Protein AF-A0A7D5RQM3-F1 (afdb_monomer_lite)

Secondary structure (DSSP, 8-state):
---HHHHHHHHHHTT--S----SS--PPPHHHHHHHHHHHT--HHHHTTS-S----HHHHHHHHHHHTS-HHHHHHHHHHHHHHHHHHHHHHHHT-

Structure (mmCIF, N/CA/C/O backbone):
data_AF-A0A7D5RQM3-F1
#
_entry.id   AF-A0A7D5RQM3-F1
#
loop_
_atom_site.group_PDB
_atom_site.id
_atom_site.type_symbol
_atom_site.label_atom_id
_atom_site.label_alt_id
_atom_site.label_comp_id
_atom_site.label_asym_id
_atom_site.label_entity_id
_atom_site.label_seq_id
_atom_site.pdbx_PDB_ins_code
_atom_site.Cartn_x
_atom_site.Cartn_y
_atom_site.Cartn_z
_atom_site.occupancy
_atom_site.B_iso_or_equiv
_atom_site.auth_seq_id
_atom_site.auth_comp_id
_atom_site.auth_asym_id
_atom_site.auth_atom_id
_atom_site.pdbx_PDB_model_num
ATOM 1 N N . MET A 1 1 ? -0.872 -3.542 -21.101 1.00 58.75 1 MET A N 1
ATOM 2 C CA . MET A 1 1 ? -0.095 -3.094 -19.927 1.00 58.75 1 MET A CA 1
ATOM 3 C C . MET A 1 1 ? 1.374 -3.177 -20.307 1.00 58.75 1 MET A C 1
ATOM 5 O O . MET A 1 1 ? 1.739 -4.176 -20.917 1.00 58.75 1 MET A O 1
ATOM 9 N N . TYR A 1 2 ? 2.163 -2.128 -20.071 1.00 63.41 2 TYR A N 1
ATOM 10 C CA . TYR A 1 2 ? 3.578 -2.101 -20.461 1.00 63.41 2 TYR A CA 1
ATOM 11 C C . TYR A 1 2 ? 4.414 -2.995 -19.535 1.00 63.41 2 TYR A C 1
ATOM 13 O O . TYR A 1 2 ? 4.152 -3.049 -18.335 1.00 63.41 2 TYR A O 1
ATOM 21 N N . SER A 1 3 ? 5.403 -3.708 -20.077 1.00 71.31 3 SER A N 1
ATOM 22 C CA . SER A 1 3 ? 6.373 -4.454 -19.267 1.00 71.31 3 SER A CA 1
ATOM 23 C C . SER A 1 3 ? 7.359 -3.507 -18.574 1.00 71.31 3 SER A C 1
ATOM 25 O O . SER A 1 3 ? 7.568 -2.384 -19.036 1.00 71.31 3 SER A O 1
ATOM 27 N N . HIS A 1 4 ? 8.017 -3.975 -17.507 1.00 60.69 4 HIS A N 1
ATOM 28 C CA . HIS A 1 4 ? 9.088 -3.230 -16.832 1.00 60.69 4 HIS A CA 1
ATOM 29 C C . HIS A 1 4 ? 10.128 -2.697 -17.835 1.00 60.69 4 HIS A C 1
ATOM 31 O O . HIS A 1 4 ? 10.431 -1.511 -17.844 1.00 60.69 4 HIS A O 1
ATOM 37 N N . GLU A 1 5 ? 10.576 -3.541 -18.772 1.00 67.00 5 GLU A N 1
ATOM 38 C CA . GLU A 1 5 ? 11.535 -3.159 -19.816 1.00 67.00 5 GLU A CA 1
ATOM 39 C C . GLU A 1 5 ? 11.010 -2.041 -20.741 1.00 6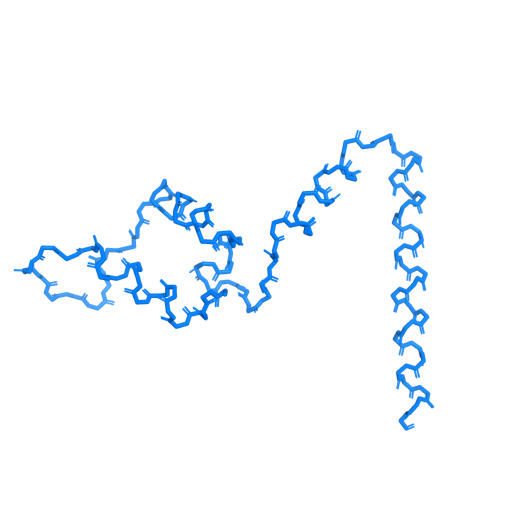7.00 5 GLU A C 1
ATOM 41 O O . GLU A 1 5 ? 11.754 -1.129 -21.107 1.00 67.00 5 GLU A O 1
ATOM 46 N N . GLN A 1 6 ? 9.726 -2.082 -21.116 1.00 67.75 6 GLN A N 1
ATOM 47 C CA . GLN A 1 6 ? 9.101 -1.053 -21.957 1.00 67.75 6 GLN A CA 1
ATOM 48 C C . GLN A 1 6 ? 8.990 0.287 -21.225 1.00 67.75 6 GLN A C 1
ATOM 50 O O . GLN A 1 6 ? 9.251 1.335 -21.814 1.00 67.75 6 GLN A O 1
ATOM 55 N N . VAL A 1 7 ? 8.650 0.244 -19.936 1.00 65.56 7 VAL A N 1
ATOM 56 C CA . VAL A 1 7 ? 8.591 1.418 -19.062 1.00 65.56 7 VAL A CA 1
ATOM 57 C C . VAL A 1 7 ? 9.974 2.049 -18.910 1.00 65.56 7 VAL A C 1
ATOM 59 O O . VAL A 1 7 ? 10.121 3.254 -19.112 1.00 65.56 7 VAL A O 1
ATOM 62 N N . THR A 1 8 ? 11.005 1.240 -18.651 1.00 61.97 8 THR A N 1
ATOM 63 C CA . THR A 1 8 ? 12.392 1.706 -18.579 1.00 61.97 8 THR A CA 1
ATOM 64 C C . THR A 1 8 ? 12.794 2.404 -19.878 1.00 61.97 8 THR A C 1
ATOM 66 O O . THR A 1 8 ? 13.239 3.548 -19.841 1.00 61.97 8 THR A O 1
ATOM 69 N N . LYS A 1 9 ? 12.571 1.781 -21.043 1.00 65.88 9 LYS A N 1
ATOM 70 C CA . LYS A 1 9 ? 12.912 2.374 -22.351 1.00 65.88 9 LYS A CA 1
ATOM 71 C C . LYS A 1 9 ? 12.213 3.713 -22.608 1.00 65.88 9 LYS A C 1
ATOM 73 O O . LYS A 1 9 ? 12.847 4.617 -23.143 1.00 65.88 9 LYS A O 1
ATOM 78 N N . LEU A 1 10 ? 10.949 3.867 -22.206 1.00 63.81 10 LEU A N 1
ATOM 79 C CA . LEU A 1 10 ? 10.200 5.118 -22.373 1.00 63.81 10 LEU A CA 1
ATOM 80 C C . LEU A 1 10 ? 10.778 6.264 -21.524 1.00 63.81 10 LEU A C 1
ATOM 82 O O . LEU A 1 10 ? 10.842 7.400 -21.994 1.00 63.81 10 LEU A O 1
ATOM 86 N N . ILE A 1 11 ? 11.237 5.961 -20.303 1.00 62.44 11 ILE A N 1
ATOM 87 C CA . ILE A 1 11 ? 11.915 6.929 -19.424 1.00 62.44 11 ILE A CA 1
ATOM 88 C C . ILE A 1 11 ? 13.210 7.439 -20.051 1.00 62.44 11 ILE A C 1
ATOM 90 O O . ILE A 1 11 ? 13.456 8.643 -20.049 1.00 62.44 11 ILE A O 1
ATOM 94 N N . TRP A 1 12 ? 14.015 6.539 -20.616 1.00 53.47 12 TRP A N 1
ATOM 95 C CA . TRP A 1 12 ? 15.304 6.906 -21.203 1.00 53.47 12 TRP A CA 1
ATOM 96 C C . TRP A 1 12 ? 15.164 7.602 -22.562 1.00 53.47 12 TRP A C 1
ATOM 98 O O . TRP A 1 12 ? 15.879 8.565 -22.816 1.00 53.47 12 TRP A O 1
ATOM 108 N N . PHE A 1 13 ? 14.204 7.195 -23.399 1.00 53.50 13 PHE A N 1
ATOM 109 C CA . PHE A 1 13 ? 13.986 7.794 -24.722 1.00 53.50 13 PHE A CA 1
ATOM 110 C C . PHE A 1 13 ? 13.510 9.254 -24.651 1.00 53.50 13 PHE A C 1
ATOM 112 O O . PHE A 1 13 ? 13.911 10.081 -25.464 1.00 53.50 13 PHE A O 1
ATOM 119 N N . ASN A 1 14 ? 12.690 9.609 -23.655 1.00 53.75 14 ASN A N 1
ATOM 120 C CA . ASN A 1 14 ? 12.192 10.983 -23.512 1.00 53.75 14 ASN A CA 1
ATOM 121 C C . ASN A 1 14 ? 13.227 11.947 -22.884 1.00 53.75 14 ASN A C 1
ATOM 123 O O . ASN A 1 14 ? 12.955 13.138 -22.744 1.00 53.75 14 ASN A O 1
ATOM 127 N N . ALA A 1 15 ? 14.403 11.440 -22.487 1.00 49.47 15 ALA A N 1
ATOM 128 C CA . ALA A 1 15 ? 15.474 12.201 -21.842 1.00 49.47 15 ALA A CA 1
ATOM 129 C C . ALA A 1 15 ? 16.590 12.663 -22.807 1.00 49.47 15 ALA A C 1
ATOM 131 O O . ALA A 1 15 ? 17.576 13.255 -22.359 1.00 49.47 15 ALA A O 1
ATOM 132 N N . GLU A 1 16 ? 16.473 12.423 -24.118 1.00 46.34 16 GLU A N 1
ATOM 133 C CA . GLU A 1 16 ? 17.569 12.657 -25.065 1.00 46.34 16 GLU A CA 1
ATOM 134 C C . GLU A 1 16 ? 17.468 14.001 -25.815 1.00 46.34 16 GLU A C 1
ATOM 136 O O . GLU A 1 16 ? 16.718 14.174 -26.771 1.00 46.34 16 GLU A O 1
ATOM 141 N N . SER A 1 17 ? 18.334 14.946 -25.428 1.00 41.28 17 SER A N 1
ATOM 142 C CA . SER A 1 17 ? 19.099 15.739 -26.400 1.00 41.28 17 SER A CA 1
ATOM 143 C C . SER A 1 17 ? 20.462 15.057 -26.585 1.00 41.28 17 SER A C 1
ATOM 145 O O . SER A 1 17 ? 21.101 14.705 -25.589 1.00 41.28 17 SER A O 1
ATOM 147 N N . PRO A 1 18 ? 20.945 14.859 -27.824 1.00 48.31 18 PRO A N 1
ATOM 148 C CA . PRO A 1 18 ? 22.076 13.989 -28.109 1.00 48.31 18 PRO A CA 1
ATOM 149 C C . PRO A 1 18 ? 23.381 14.737 -27.845 1.00 48.31 18 PRO A C 1
ATOM 151 O O . PRO A 1 18 ? 23.907 15.397 -28.738 1.00 48.31 18 PRO A O 1
ATOM 154 N N . LYS A 1 19 ? 23.873 14.693 -26.605 1.00 42.50 19 LYS A N 1
ATOM 155 C CA . LYS A 1 19 ? 25.294 14.828 -26.228 1.00 42.50 19 LYS A CA 1
ATOM 156 C C . LYS A 1 19 ? 25.408 14.870 -24.708 1.00 42.50 19 LYS A C 1
ATOM 158 O O . LYS A 1 19 ? 25.259 15.935 -24.112 1.00 42.50 19 LYS A O 1
ATOM 163 N N . ARG A 1 20 ? 25.732 13.723 -24.109 1.00 46.78 20 ARG A N 1
ATOM 164 C CA . ARG A 1 20 ? 26.742 13.555 -23.047 1.00 46.78 20 ARG A CA 1
ATOM 165 C C . ARG A 1 20 ? 26.725 12.103 -22.584 1.00 46.78 20 ARG A C 1
ATOM 167 O O . ARG A 1 20 ? 25.768 11.637 -21.982 1.00 46.78 20 ARG A O 1
ATOM 174 N N . GLU A 1 21 ? 27.812 11.411 -22.876 1.00 49.03 21 GLU A N 1
ATOM 175 C CA . GLU A 1 21 ? 28.147 10.130 -22.275 1.00 49.03 21 GLU A CA 1
ATOM 176 C C . GLU A 1 21 ? 28.486 10.351 -20.794 1.00 49.03 21 GLU A C 1
ATOM 178 O O . GLU A 1 21 ? 29.526 10.926 -20.488 1.00 49.03 21 GLU A O 1
ATOM 183 N N . THR A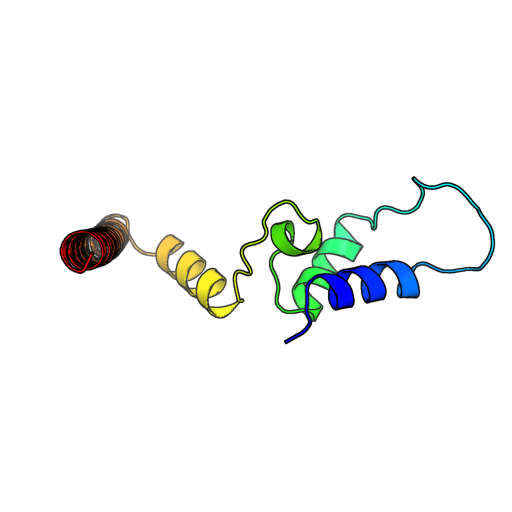 1 22 ? 27.633 9.888 -19.878 1.00 40.50 22 THR A N 1
ATOM 184 C CA . THR A 1 22 ? 28.065 9.253 -18.621 1.00 40.50 22 THR A CA 1
ATOM 185 C C . THR A 1 22 ? 27.044 8.169 -18.225 1.00 40.50 22 THR A C 1
ATOM 187 O O . THR A 1 22 ? 25.842 8.392 -18.362 1.00 40.50 22 THR A O 1
ATOM 190 N N . PRO A 1 23 ? 27.453 7.003 -17.681 1.00 50.91 23 PRO A N 1
ATOM 191 C CA . PRO A 1 23 ? 26.532 5.926 -17.270 1.00 50.91 23 PRO A CA 1
ATOM 192 C C . PRO A 1 23 ? 25.673 6.245 -16.026 1.00 50.91 23 PRO A C 1
ATOM 194 O O . PRO A 1 23 ? 25.017 5.369 -15.470 1.00 50.91 23 PRO A O 1
ATOM 197 N N . LEU A 1 24 ? 25.703 7.491 -15.547 1.00 47.34 24 LEU A N 1
ATOM 198 C CA . LEU A 1 24 ? 25.067 7.979 -14.325 1.00 47.34 24 LEU A CA 1
ATOM 199 C C . LEU A 1 24 ? 24.705 9.453 -14.549 1.00 47.34 24 LEU A C 1
ATOM 201 O O . LEU A 1 24 ? 25.441 10.331 -14.103 1.00 47.34 24 LEU A O 1
ATOM 205 N N . GLY A 1 25 ? 23.639 9.764 -15.292 1.00 48.84 25 GLY A N 1
ATOM 206 C CA . GLY A 1 25 ? 23.527 11.162 -15.718 1.00 48.84 25 GLY A CA 1
ATOM 207 C C . GLY A 1 25 ? 22.228 11.670 -16.301 1.00 48.84 25 GLY A C 1
ATOM 208 O O . GLY A 1 25 ? 22.324 12.556 -17.130 1.00 48.84 25 GLY A O 1
ATOM 209 N N . ASN A 1 26 ? 21.067 11.158 -15.881 1.00 56.06 26 ASN A N 1
ATOM 210 C CA . ASN A 1 26 ? 19.796 11.903 -15.825 1.00 56.06 26 ASN A CA 1
ATOM 211 C C . ASN A 1 26 ? 18.759 11.040 -15.090 1.00 56.06 26 ASN A C 1
ATOM 213 O O . ASN A 1 26 ? 17.849 10.478 -15.695 1.00 56.06 26 ASN A O 1
ATOM 217 N N . LYS A 1 27 ? 18.903 10.885 -13.765 1.00 61.97 27 LYS A N 1
ATOM 218 C CA . LYS A 1 27 ? 17.765 10.399 -12.969 1.00 61.97 27 LYS A CA 1
ATOM 219 C C . LYS A 1 27 ? 16.652 11.439 -13.142 1.00 61.97 27 LYS A C 1
ATOM 221 O O . LYS A 1 27 ? 16.937 12.612 -12.879 1.00 61.97 27 LYS A O 1
ATOM 226 N N . PRO A 1 28 ? 15.446 11.066 -13.608 1.00 68.19 28 PRO A N 1
ATOM 227 C CA . PRO A 1 28 ? 14.354 12.022 -13.714 1.00 68.19 28 PRO A CA 1
ATOM 228 C C . PRO A 1 28 ? 14.159 12.698 -12.357 1.00 68.19 28 PRO A C 1
ATOM 230 O O . PRO A 1 28 ? 14.349 12.072 -11.307 1.00 68.19 28 PRO A O 1
ATOM 233 N N . SER A 1 29 ? 13.807 13.985 -12.368 1.00 83.38 29 SER A N 1
ATOM 234 C CA . SER A 1 29 ? 13.397 14.643 -11.130 1.00 83.38 29 SER A CA 1
ATOM 235 C C . SER A 1 29 ? 12.223 13.874 -10.518 1.00 83.38 29 SER A C 1
ATOM 237 O O . SER A 1 29 ? 11.490 13.177 -11.226 1.00 83.38 29 SER A O 1
ATOM 239 N N . ILE A 1 30 ? 12.024 14.008 -9.205 1.00 83.44 30 ILE A N 1
ATOM 240 C CA . ILE A 1 30 ? 10.903 13.352 -8.513 1.00 83.44 30 ILE A CA 1
ATOM 241 C C . ILE A 1 30 ? 9.577 13.694 -9.205 1.00 83.44 30 ILE A C 1
ATOM 243 O O . ILE A 1 30 ? 8.753 12.816 -9.414 1.00 83.44 30 ILE A O 1
ATOM 247 N N . GLU A 1 31 ? 9.407 14.943 -9.644 1.00 82.56 31 GLU A N 1
ATOM 248 C CA . GLU A 1 31 ? 8.210 15.388 -10.359 1.00 82.56 31 GLU A CA 1
ATOM 249 C C . GLU A 1 31 ? 8.003 14.664 -11.700 1.00 82.56 31 GLU A C 1
ATOM 251 O O . GLU A 1 31 ? 6.890 14.237 -12.006 1.00 82.56 31 GLU A O 1
ATOM 256 N N . VAL A 1 32 ? 9.067 14.495 -12.494 1.00 84.56 32 VAL A N 1
ATOM 257 C CA . VAL A 1 32 ? 8.996 13.765 -13.768 1.00 84.56 32 VAL A CA 1
ATOM 258 C C . VAL A 1 32 ? 8.691 12.293 -13.511 1.00 84.56 32 VAL A C 1
ATOM 260 O O . VAL A 1 32 ? 7.797 11.742 -14.144 1.00 84.56 32 VAL A O 1
ATOM 263 N N . ALA A 1 33 ? 9.365 11.668 -12.544 1.00 83.69 33 ALA A N 1
ATOM 264 C CA . ALA A 1 33 ? 9.117 10.275 -12.189 1.00 83.69 33 ALA A CA 1
ATOM 265 C C . ALA A 1 33 ? 7.671 10.052 -11.707 1.00 83.69 33 ALA A C 1
ATOM 267 O O . ALA A 1 33 ? 7.030 9.099 -12.141 1.00 83.69 33 ALA A O 1
ATOM 268 N N . SER A 1 34 ? 7.121 10.953 -10.886 1.00 84.31 34 SER A N 1
ATOM 269 C CA . SER A 1 34 ? 5.723 10.881 -10.442 1.00 84.31 34 SER A CA 1
ATOM 270 C C . SER A 1 34 ? 4.736 10.985 -11.608 1.00 84.31 34 SER A C 1
ATOM 272 O O . SER A 1 34 ? 3.866 10.130 -11.738 1.00 84.31 34 SER A O 1
ATOM 274 N N . LYS A 1 35 ? 4.915 11.955 -12.517 1.00 84.44 35 LYS A N 1
ATOM 275 C CA . LYS A 1 35 ? 4.061 12.099 -13.715 1.00 84.44 35 LYS A CA 1
ATOM 276 C C . LYS A 1 35 ? 4.121 10.870 -14.626 1.00 84.44 35 LYS A C 1
ATOM 278 O O . LYS A 1 35 ? 3.123 10.494 -15.233 1.00 84.44 35 LYS A O 1
ATOM 283 N N . MET A 1 36 ? 5.287 10.235 -14.729 1.00 83.62 36 MET A N 1
ATOM 284 C CA . MET A 1 36 ? 5.453 9.003 -15.504 1.00 83.62 36 MET A CA 1
ATOM 285 C C . MET A 1 36 ? 4.778 7.807 -14.837 1.00 83.62 36 MET A C 1
ATOM 287 O O . MET A 1 36 ? 4.154 7.014 -15.535 1.00 83.62 36 MET A O 1
ATOM 291 N N . ALA A 1 37 ? 4.868 7.689 -13.511 1.00 84.75 37 ALA A N 1
ATOM 292 C CA . ALA A 1 37 ? 4.180 6.646 -12.753 1.00 84.75 37 ALA A CA 1
ATOM 293 C C . ALA A 1 37 ? 2.656 6.752 -12.935 1.00 84.75 37 ALA A C 1
ATOM 295 O O . ALA A 1 37 ? 2.006 5.758 -13.254 1.00 84.75 37 ALA A O 1
ATOM 296 N N . GLU A 1 38 ? 2.115 7.971 -12.839 1.00 83.38 38 GLU A N 1
ATOM 297 C CA . GLU A 1 38 ? 0.699 8.265 -13.092 1.00 83.38 38 GLU A CA 1
ATOM 298 C C . GLU A 1 38 ? 0.282 7.915 -14.528 1.00 83.38 38 GLU A C 1
ATOM 300 O O . GLU A 1 38 ? -0.710 7.218 -14.727 1.00 83.38 38 GLU A O 1
ATOM 305 N N . LEU A 1 39 ? 1.051 8.346 -15.538 1.00 82.50 39 LEU A N 1
ATOM 306 C CA . LEU A 1 39 ? 0.743 8.074 -16.948 1.00 82.50 39 LEU A CA 1
ATOM 307 C C . LEU A 1 39 ? 0.747 6.574 -17.280 1.00 82.50 39 LEU A C 1
ATOM 309 O O . LEU A 1 39 ? -0.015 6.120 -18.133 1.00 82.50 39 LEU A O 1
ATOM 313 N N . LEU A 1 40 ? 1.631 5.814 -16.636 1.00 81.25 40 LEU A N 1
ATOM 314 C CA . LEU A 1 40 ? 1.800 4.381 -16.864 1.00 81.25 40 LEU A CA 1
ATOM 315 C C . LEU A 1 40 ? 0.886 3.515 -15.987 1.00 81.25 40 LEU A C 1
ATOM 317 O O . LEU A 1 40 ? 0.876 2.298 -16.172 1.00 81.25 40 LEU A O 1
ATOM 321 N N . ASP A 1 41 ? 0.114 4.127 -15.083 1.00 80.50 41 ASP A N 1
ATOM 322 C CA . ASP A 1 41 ? -0.766 3.456 -14.121 1.00 80.50 41 ASP A CA 1
ATOM 323 C C . ASP A 1 41 ? -0.014 2.458 -13.215 1.00 80.50 41 ASP A C 1
ATOM 325 O O . ASP A 1 41 ? -0.469 1.340 -12.960 1.00 80.50 41 ASP A O 1
ATOM 329 N N . VAL A 1 42 ? 1.184 2.849 -12.762 1.00 80.31 42 VAL A N 1
ATOM 330 C CA . VAL A 1 42 ? 2.065 2.034 -11.908 1.00 80.31 42 VAL A CA 1
ATOM 331 C C . VAL A 1 42 ? 2.512 2.810 -10.670 1.00 80.31 42 VAL A C 1
ATOM 333 O O . VAL A 1 42 ? 2.502 4.038 -10.646 1.00 80.31 42 VAL A O 1
ATOM 336 N N . SER A 1 43 ? 2.965 2.109 -9.629 1.00 83.81 43 SER A N 1
ATOM 337 C CA . SER A 1 43 ? 3.561 2.771 -8.464 1.00 83.81 43 SER A CA 1
ATOM 338 C C . SER A 1 43 ? 4.946 3.351 -8.782 1.00 83.81 43 SER A C 1
ATOM 340 O O . SER A 1 43 ? 5.707 2.797 -9.580 1.00 83.81 43 SER A O 1
ATOM 342 N N . LEU A 1 44 ? 5.318 4.443 -8.101 1.00 84.88 44 LEU A N 1
ATOM 343 C CA . LEU A 1 44 ? 6.660 5.025 -8.220 1.00 84.88 44 LEU A CA 1
ATOM 344 C C . LEU A 1 44 ? 7.751 4.014 -7.831 1.00 84.88 44 LEU A C 1
ATOM 346 O O . LEU A 1 44 ? 8.786 3.959 -8.486 1.00 84.88 44 LEU A O 1
ATOM 350 N N . ASP A 1 45 ? 7.513 3.184 -6.812 1.00 83.81 45 ASP A N 1
ATOM 351 C CA . ASP A 1 45 ? 8.463 2.147 -6.393 1.00 83.81 45 ASP A CA 1
ATOM 352 C C . ASP A 1 45 ? 8.676 1.076 -7.472 1.00 83.81 45 ASP A C 1
ATOM 354 O O . ASP A 1 45 ? 9.804 0.612 -7.648 1.00 83.81 45 ASP A O 1
ATOM 358 N N . TYR A 1 46 ? 7.629 0.720 -8.225 1.00 82.94 46 TYR A N 1
ATOM 359 C CA . TYR A 1 46 ? 7.751 -0.164 -9.385 1.00 82.94 46 TYR A CA 1
ATOM 360 C C . TYR A 1 46 ? 8.516 0.525 -10.523 1.00 82.94 46 TYR A C 1
ATOM 362 O O . TYR A 1 46 ? 9.429 -0.059 -11.107 1.00 82.94 46 TYR A O 1
ATOM 370 N N . LEU A 1 47 ? 8.195 1.797 -10.795 1.00 82.50 47 LEU A N 1
ATOM 371 C CA . LEU A 1 47 ? 8.838 2.603 -11.835 1.00 82.50 47 LEU A CA 1
ATOM 372 C C . LEU A 1 47 ? 10.356 2.716 -11.635 1.00 82.50 47 LEU A C 1
ATOM 374 O O . LEU A 1 47 ? 11.116 2.643 -12.599 1.00 82.50 47 LEU A O 1
ATOM 378 N N . VAL A 1 48 ? 10.803 2.895 -10.390 1.00 83.88 48 VAL A N 1
ATOM 379 C CA . VAL A 1 48 ? 12.228 3.055 -10.052 1.00 83.88 48 VAL A CA 1
ATOM 380 C C . VAL A 1 48 ? 12.925 1.736 -9.695 1.00 83.88 48 VAL A C 1
ATOM 382 O O . VAL A 1 48 ? 14.079 1.764 -9.267 1.00 83.88 48 VAL A O 1
ATOM 385 N N . GLY A 1 49 ? 12.249 0.592 -9.850 1.00 81.25 49 GLY A N 1
ATOM 386 C CA . GLY A 1 49 ? 12.831 -0.736 -9.627 1.00 81.25 49 GLY A CA 1
ATOM 387 C C . GLY A 1 49 ? 13.116 -1.079 -8.160 1.00 81.25 49 GLY A C 1
ATOM 388 O O . GLY A 1 49 ? 13.999 -1.883 -7.879 1.00 81.25 49 GLY A O 1
ATOM 389 N N . LYS A 1 50 ? 12.401 -0.470 -7.205 1.00 82.12 50 LYS A N 1
ATOM 390 C CA . LYS A 1 50 ? 12.461 -0.848 -5.778 1.00 82.12 50 LYS A CA 1
ATOM 391 C C . LYS A 1 50 ? 11.610 -2.073 -5.451 1.00 82.12 50 LYS A C 1
ATOM 393 O O . LYS A 1 50 ? 11.774 -2.664 -4.387 1.00 82.12 50 LYS A O 1
ATOM 398 N N . THR A 1 51 ? 10.683 -2.425 -6.336 1.00 81.25 51 THR A N 1
ATOM 399 C CA . THR A 1 51 ? 9.842 -3.613 -6.229 1.00 81.25 51 THR A CA 1
ATOM 400 C C . THR A 1 51 ? 9.546 -4.165 -7.616 1.00 81.25 51 THR A C 1
ATOM 402 O O . THR A 1 51 ? 9.283 -3.403 -8.545 1.00 81.25 51 THR A O 1
ATOM 405 N N . ASP A 1 52 ? 9.525 -5.489 -7.735 1.00 80.62 52 ASP A N 1
ATOM 406 C CA . ASP A 1 52 ? 9.037 -6.186 -8.930 1.00 80.62 52 ASP A CA 1
ATOM 407 C C . ASP A 1 52 ? 7.510 -6.370 -8.899 1.00 80.62 52 ASP A C 1
ATOM 409 O O . ASP A 1 52 ? 6.899 -6.854 -9.855 1.00 80.62 52 ASP A O 1
ATOM 413 N N . VAL A 1 53 ? 6.869 -5.991 -7.787 1.00 80.00 53 VAL A N 1
ATOM 414 C CA . VAL A 1 53 ? 5.423 -6.098 -7.607 1.00 80.00 53 VAL A CA 1
ATOM 415 C C . VAL A 1 53 ? 4.745 -4.895 -8.242 1.00 80.00 53 VAL A C 1
ATOM 417 O O . VAL A 1 53 ? 4.785 -3.778 -7.724 1.00 80.00 53 VAL A O 1
ATOM 420 N N . LEU A 1 54 ? 4.071 -5.158 -9.354 1.00 77.44 54 LEU A N 1
ATOM 421 C CA . LEU A 1 54 ? 3.189 -4.208 -10.005 1.00 77.44 54 LEU A CA 1
ATOM 422 C C . LEU A 1 54 ? 1.903 -4.073 -9.188 1.00 77.44 54 LEU A C 1
ATOM 424 O O . LEU A 1 54 ? 1.050 -4.961 -9.188 1.00 77.44 54 LEU A O 1
ATOM 428 N N . LEU A 1 55 ? 1.778 -2.963 -8.469 1.00 72.81 55 LEU A N 1
ATOM 429 C CA . LEU A 1 55 ? 0.517 -2.571 -7.855 1.00 72.81 55 LEU A CA 1
ATOM 430 C C . LEU A 1 55 ? -0.265 -1.773 -8.888 1.00 72.81 55 LEU A C 1
ATOM 432 O O . LEU A 1 55 ? 0.120 -0.650 -9.210 1.00 72.81 55 LEU A O 1
ATOM 436 N N . ASP A 1 56 ? -1.334 -2.363 -9.417 1.00 74.56 56 ASP A N 1
ATOM 437 C CA . ASP A 1 56 ? -2.259 -1.607 -10.253 1.00 74.56 56 ASP A CA 1
ATOM 438 C C . ASP A 1 56 ? -2.996 -0.544 -9.416 1.00 74.56 56 ASP A C 1
ATOM 440 O O . ASP A 1 56 ? -3.145 -0.654 -8.188 1.00 74.56 56 ASP A O 1
ATOM 444 N N . SER A 1 57 ? -3.493 0.493 -10.086 1.00 76.62 57 SER A N 1
ATOM 445 C CA . SER A 1 57 ? -4.192 1.590 -9.415 1.00 76.62 57 SER A CA 1
ATOM 446 C 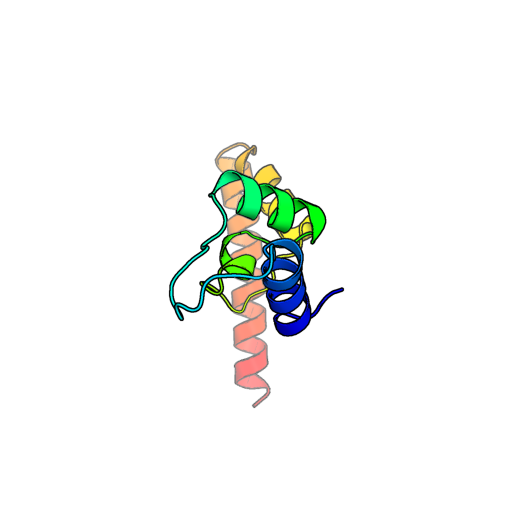C . SER A 1 57 ? -5.477 1.165 -8.711 1.00 76.62 57 SER A C 1
ATOM 448 O O . SER A 1 57 ? -5.916 1.835 -7.778 1.00 76.62 57 SER A O 1
ATOM 450 N N . LYS A 1 58 ? -6.091 0.033 -9.080 1.00 82.50 58 LYS A N 1
ATOM 451 C CA . LYS A 1 58 ? -7.282 -0.470 -8.379 1.00 82.50 58 LYS A CA 1
ATOM 452 C C . LYS A 1 58 ? -6.913 -0.970 -6.989 1.00 82.50 58 LYS A C 1
ATOM 454 O O . LYS A 1 58 ? -7.661 -0.711 -6.047 1.00 82.50 58 LYS A O 1
ATOM 459 N N . ILE A 1 59 ? -5.788 -1.669 -6.848 1.00 84.69 59 ILE A N 1
ATOM 460 C CA . ILE A 1 59 ? -5.280 -2.127 -5.552 1.00 84.69 59 ILE A CA 1
ATOM 461 C C . ILE A 1 59 ? -4.901 -0.920 -4.692 1.00 84.69 59 ILE A C 1
ATOM 463 O O . ILE A 1 59 ? -5.333 -0.844 -3.542 1.00 84.69 59 ILE A O 1
ATOM 467 N N . LEU A 1 60 ? -4.172 0.050 -5.255 1.00 82.56 60 LEU A N 1
ATOM 468 C CA . LEU A 1 60 ? -3.790 1.270 -4.536 1.00 82.56 60 LEU A CA 1
ATOM 469 C C . LEU A 1 60 ? -5.015 2.047 -4.041 1.00 82.56 60 LEU A C 1
ATOM 471 O O . LEU A 1 60 ? -5.101 2.364 -2.856 1.00 82.56 60 LEU A O 1
ATOM 475 N N . ASN A 1 61 ? -6.001 2.272 -4.912 1.00 85.38 61 ASN A N 1
ATOM 476 C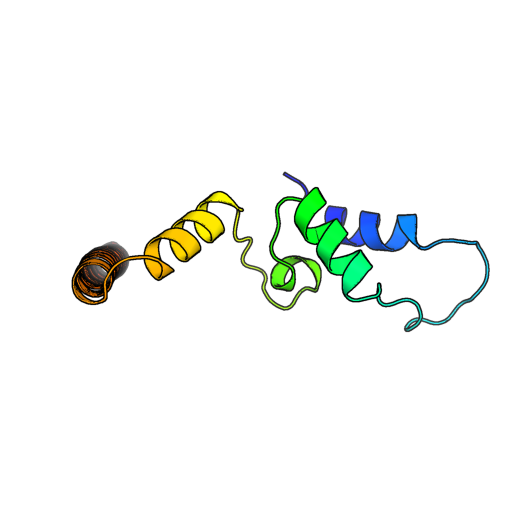 CA . ASN A 1 61 ? -7.233 2.970 -4.547 1.00 85.38 61 ASN A CA 1
ATOM 477 C C . ASN A 1 61 ? -8.001 2.239 -3.443 1.00 85.38 61 ASN A C 1
ATOM 479 O O . ASN A 1 61 ? -8.463 2.874 -2.502 1.00 85.38 61 ASN A O 1
ATOM 483 N N . ARG A 1 62 ? -8.089 0.903 -3.491 1.00 90.88 62 ARG A N 1
ATOM 484 C CA . ARG A 1 62 ? -8.717 0.126 -2.409 1.00 90.88 62 ARG A CA 1
ATOM 485 C C . ARG A 1 62 ? -7.999 0.320 -1.076 1.00 90.88 62 ARG A C 1
ATOM 487 O O . ARG A 1 62 ? -8.669 0.497 -0.066 1.00 90.88 62 ARG A O 1
ATOM 494 N N . ILE A 1 63 ? -6.665 0.311 -1.063 1.00 91.25 63 ILE A N 1
ATOM 495 C CA . ILE A 1 63 ? -5.887 0.557 0.161 1.00 91.25 63 ILE A CA 1
ATOM 496 C C . ILE A 1 63 ? -6.156 1.972 0.686 1.00 91.25 63 ILE A C 1
ATOM 498 O O . ILE A 1 63 ? -6.389 2.129 1.880 1.00 91.25 63 ILE A O 1
ATOM 502 N N . ILE A 1 64 ? -6.185 2.983 -0.188 1.00 90.25 64 ILE A N 1
ATOM 503 C CA . ILE A 1 64 ? -6.500 4.370 0.190 1.00 90.25 64 ILE A CA 1
ATOM 504 C C . ILE A 1 64 ? -7.895 4.469 0.818 1.00 90.25 64 ILE A C 1
ATOM 506 O O . ILE A 1 64 ? -8.042 5.099 1.862 1.00 90.25 64 ILE A O 1
ATOM 510 N N . GLU A 1 65 ? -8.909 3.833 0.231 1.00 95.44 65 GLU A N 1
ATOM 511 C CA . GLU A 1 65 ? -10.263 3.828 0.798 1.00 95.44 65 GLU A CA 1
ATOM 512 C C . GLU A 1 65 ? -10.310 3.122 2.163 1.00 95.44 65 GLU A C 1
ATOM 514 O O . GLU A 1 65 ? -10.927 3.636 3.090 1.00 95.44 65 GLU A O 1
ATOM 519 N N . ILE A 1 66 ? -9.578 2.014 2.345 1.00 96.12 66 ILE A N 1
ATOM 520 C CA . ILE A 1 66 ? -9.456 1.331 3.648 1.00 96.12 66 ILE A CA 1
ATOM 521 C C . ILE A 1 66 ? -8.813 2.238 4.711 1.00 96.12 66 ILE A C 1
ATOM 523 O O . ILE A 1 66 ? -9.167 2.157 5.887 1.00 96.12 66 ILE A O 1
ATOM 527 N N . GLN A 1 67 ? -7.881 3.114 4.324 1.00 93.50 67 GLN A N 1
ATOM 528 C CA . GLN A 1 67 ? -7.257 4.079 5.241 1.00 93.50 67 GLN A CA 1
ATOM 529 C C . GLN A 1 67 ? -8.202 5.207 5.675 1.00 93.50 67 GLN A C 1
ATOM 531 O O . GLN A 1 67 ? -7.950 5.845 6.693 1.00 93.50 67 GLN A O 1
ATOM 536 N N . LYS A 1 68 ? -9.285 5.454 4.929 1.00 96.56 68 LYS A N 1
ATOM 537 C CA . LYS A 1 68 ? -10.293 6.475 5.257 1.00 96.56 68 LYS A CA 1
ATOM 538 C C . LYS A 1 68 ? -11.416 5.956 6.162 1.00 96.56 68 LYS A C 1
ATOM 540 O O . LYS A 1 68 ? -12.236 6.755 6.607 1.00 96.56 68 LYS A O 1
ATOM 545 N N . LEU A 1 69 ? -11.482 4.646 6.403 1.00 97.19 69 LEU A N 1
ATOM 546 C CA . LEU A 1 69 ? -12.487 4.028 7.271 1.00 97.19 69 LEU A CA 1
ATOM 547 C C . LEU A 1 69 ? -12.267 4.388 8.746 1.00 97.19 69 LEU A C 1
ATOM 549 O O . LEU A 1 69 ? -11.174 4.785 9.153 1.00 97.19 69 LEU A O 1
ATOM 553 N N . SER A 1 70 ? -13.299 4.190 9.571 1.00 98.19 70 SER A N 1
ATOM 554 C CA . SER A 1 70 ? -13.122 4.237 11.024 1.00 98.19 70 SER A CA 1
ATOM 555 C C . SER A 1 70 ? -12.192 3.114 11.502 1.00 98.19 70 SER A C 1
ATOM 557 O O . SER A 1 70 ? -12.016 2.094 10.831 1.00 98.19 70 SER A O 1
ATOM 559 N N . ALA A 1 71 ? -11.609 3.273 12.692 1.00 97.19 71 ALA A N 1
ATOM 560 C CA . ALA A 1 71 ? -10.682 2.286 13.249 1.00 97.19 71 ALA A CA 1
ATOM 561 C C . ALA A 1 71 ? -11.309 0.882 13.376 1.00 97.19 71 ALA A C 1
ATOM 563 O O . ALA A 1 71 ? -10.649 -0.120 13.093 1.00 97.19 71 ALA A O 1
ATOM 564 N N . ASP A 1 72 ? -12.589 0.804 13.748 1.00 97.81 72 ASP A N 1
ATOM 565 C CA . ASP A 1 72 ? -13.299 -0.468 13.915 1.00 97.81 72 ASP A CA 1
ATOM 566 C C . ASP A 1 72 ? -13.599 -1.147 12.570 1.00 97.81 72 ASP A C 1
ATOM 568 O O . ASP A 1 72 ? -13.407 -2.359 12.412 1.00 97.81 72 ASP A O 1
ATOM 572 N N . GLU A 1 73 ? -14.007 -0.372 11.564 1.00 97.62 73 GLU A N 1
ATOM 573 C CA . GLU A 1 73 ? -14.221 -0.872 10.203 1.00 97.62 73 GLU A CA 1
ATOM 574 C C . GLU A 1 73 ? -12.904 -1.337 9.580 1.00 97.62 73 GLU A C 1
ATOM 576 O O . GLU A 1 73 ? -12.824 -2.440 9.038 1.00 97.62 73 GLU A O 1
ATOM 581 N N . GLN A 1 74 ? -11.842 -0.543 9.721 1.00 97.44 74 GLN A N 1
ATOM 582 C CA . GLN A 1 74 ? -10.513 -0.882 9.230 1.00 97.44 74 GLN A CA 1
ATOM 583 C C . GLN A 1 74 ? -9.998 -2.182 9.868 1.00 97.44 74 GLN A C 1
ATOM 585 O O . GLN A 1 74 ? -9.530 -3.080 9.163 1.00 97.44 74 GLN A O 1
ATOM 590 N N . LYS A 1 75 ? -10.144 -2.333 11.192 1.00 97.56 75 LYS A N 1
ATOM 591 C CA . LYS A 1 75 ? -9.799 -3.569 11.910 1.00 97.56 75 LYS A CA 1
ATOM 592 C C . LYS A 1 75 ? -10.566 -4.776 11.371 1.00 97.56 75 LYS A C 1
ATOM 594 O O . LYS A 1 75 ? -9.992 -5.859 11.227 1.00 97.56 75 LYS A O 1
ATOM 599 N N . THR A 1 76 ? -11.847 -4.597 11.059 1.00 97.75 76 THR A N 1
ATOM 600 C CA . THR A 1 76 ? -12.697 -5.650 10.489 1.00 97.75 76 THR A CA 1
ATOM 601 C C . THR A 1 76 ? -12.210 -6.063 9.101 1.00 97.75 76 THR A C 1
ATOM 603 O O . THR A 1 76 ? -12.037 -7.255 8.841 1.00 97.75 76 THR A O 1
ATOM 606 N N . VAL A 1 77 ? -11.912 -5.093 8.231 1.00 97.62 77 VAL A N 1
ATOM 607 C CA . VAL A 1 77 ? -11.375 -5.357 6.888 1.00 97.62 77 VAL A CA 1
ATOM 608 C C . VAL A 1 77 ? -10.049 -6.111 6.962 1.00 97.62 77 VAL A C 1
ATOM 610 O O . VAL A 1 77 ? -9.887 -7.121 6.275 1.00 97.62 77 VAL A O 1
ATOM 613 N N . PHE A 1 78 ? -9.120 -5.676 7.818 1.00 96.50 78 PHE A N 1
ATOM 614 C CA . PHE A 1 78 ? -7.836 -6.362 7.971 1.00 96.50 78 PHE A CA 1
ATOM 615 C C . PHE A 1 78 ? -7.994 -7.779 8.516 1.00 96.50 78 PHE A C 1
ATOM 617 O O . PHE A 1 78 ? -7.388 -8.700 7.981 1.00 96.50 78 PHE A O 1
ATOM 624 N N . SER A 1 79 ? -8.885 -7.985 9.488 1.00 97.56 79 SER A N 1
ATOM 625 C CA . SER A 1 79 ? -9.158 -9.321 10.029 1.00 97.56 79 SER A CA 1
ATOM 626 C C . SER A 1 79 ? -9.658 -10.288 8.949 1.00 97.56 79 SER A C 1
ATOM 628 O O . SER A 1 79 ? -9.225 -11.440 8.894 1.00 97.56 79 SER A O 1
ATOM 630 N N . LEU A 1 80 ? -10.544 -9.823 8.060 1.00 97.44 80 LEU A N 1
ATOM 631 C CA . LEU A 1 80 ? -11.043 -10.628 6.943 1.00 97.44 80 LEU A CA 1
ATOM 632 C C . LEU A 1 80 ? -9.938 -10.934 5.923 1.00 97.44 80 LEU A C 1
ATOM 634 O O . LEU A 1 80 ? -9.817 -12.070 5.459 1.00 97.44 80 LEU A O 1
ATOM 638 N N . LEU A 1 81 ? -9.127 -9.929 5.586 1.00 96.12 81 LEU A N 1
ATOM 639 C CA . LEU A 1 81 ? -8.019 -10.065 4.645 1.00 96.12 81 LEU A CA 1
ATOM 640 C C . LEU A 1 81 ? -6.973 -11.064 5.165 1.00 96.12 81 LEU A C 1
ATOM 642 O O . LEU A 1 81 ? -6.574 -11.973 4.434 1.00 96.12 81 LEU A O 1
ATOM 646 N N . ASP A 1 82 ? -6.608 -10.968 6.442 1.00 95.88 82 ASP A N 1
ATOM 647 C CA . ASP A 1 82 ? -5.671 -11.876 7.104 1.00 95.88 82 ASP A CA 1
ATOM 648 C C . ASP A 1 82 ? -6.198 -13.310 7.151 1.00 95.88 82 ASP A C 1
ATOM 650 O O . ASP A 1 82 ? -5.466 -14.255 6.835 1.00 95.88 82 ASP A O 1
ATOM 654 N N . ALA A 1 83 ? -7.479 -13.488 7.493 1.00 97.19 83 ALA A N 1
ATOM 655 C CA . ALA A 1 83 ? -8.118 -14.798 7.502 1.00 97.19 83 ALA A CA 1
ATOM 656 C C . ALA A 1 83 ? -8.070 -15.451 6.112 1.00 97.19 83 ALA A C 1
ATOM 658 O O . ALA A 1 83 ? -7.650 -16.603 5.984 1.00 97.19 83 ALA A O 1
ATOM 659 N N . PHE A 1 84 ? 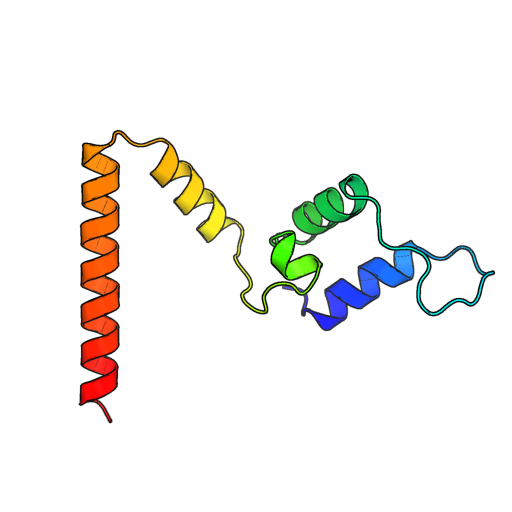-8.423 -14.700 5.065 1.00 96.75 84 PHE A N 1
ATOM 660 C CA . PHE A 1 84 ? -8.433 -15.197 3.690 1.00 96.75 84 PHE A CA 1
ATOM 661 C C . PHE A 1 84 ? -7.028 -15.546 3.174 1.00 96.75 84 PHE A C 1
ATOM 663 O O . PHE A 1 84 ? -6.823 -16.585 2.531 1.00 96.75 84 PHE A O 1
ATOM 670 N N . LEU A 1 85 ? -6.033 -14.703 3.470 1.00 95.31 85 LEU A N 1
ATOM 671 C CA . LEU A 1 85 ? -4.640 -14.951 3.093 1.00 95.31 85 LEU A CA 1
ATOM 672 C C . LEU A 1 85 ? -4.065 -16.168 3.819 1.00 95.31 85 LEU A C 1
ATOM 674 O O . LEU A 1 85 ? -3.379 -16.981 3.193 1.00 95.31 85 LEU A O 1
ATOM 678 N N . ARG A 1 86 ? -4.349 -16.313 5.118 1.00 94.69 86 ARG A N 1
ATOM 679 C CA . ARG A 1 86 ? -3.935 -17.474 5.913 1.00 94.69 86 ARG A CA 1
ATOM 680 C C . ARG A 1 86 ? -4.511 -18.757 5.332 1.00 94.69 86 ARG A C 1
ATOM 682 O O . ARG A 1 86 ? -3.751 -19.662 5.008 1.00 94.69 86 ARG A O 1
ATOM 689 N N . ASP A 1 87 ? -5.824 -18.805 5.153 1.00 94.81 87 ASP A N 1
ATOM 690 C CA . ASP A 1 87 ? -6.544 -19.959 4.618 1.00 94.81 87 ASP A CA 1
ATOM 691 C C . ASP A 1 87 ? -6.018 -20.363 3.225 1.00 94.81 87 ASP A C 1
ATOM 693 O O . ASP A 1 87 ? -5.707 -21.526 2.966 1.00 94.81 87 ASP A O 1
ATOM 697 N N . THR A 1 88 ? -5.756 -19.387 2.353 1.00 94.88 88 THR A N 1
ATOM 698 C CA . THR A 1 88 ? -5.160 -19.645 1.033 1.00 94.88 88 THR A CA 1
ATOM 699 C C . THR A 1 88 ? -3.744 -20.223 1.118 1.00 94.88 88 THR A C 1
ATOM 701 O O . THR A 1 88 ? -3.423 -21.159 0.382 1.00 94.88 88 THR A O 1
ATOM 704 N N . LYS A 1 89 ? -2.884 -19.695 2.002 1.00 92.62 89 LYS A N 1
ATOM 705 C CA . LYS A 1 89 ? -1.529 -20.236 2.224 1.00 92.62 89 LYS A CA 1
ATOM 706 C C . LYS A 1 89 ? -1.589 -21.663 2.762 1.00 92.62 89 LYS A C 1
ATOM 708 O O . LYS A 1 89 ? -0.867 -22.526 2.272 1.00 92.62 89 LYS A O 1
ATOM 713 N N . THR A 1 90 ? -2.482 -21.911 3.717 1.00 92.81 90 THR A N 1
ATOM 714 C CA . THR A 1 90 ? -2.716 -23.228 4.307 1.00 92.81 90 THR A CA 1
ATOM 715 C C . THR A 1 90 ? -3.158 -24.237 3.247 1.00 92.81 90 THR A C 1
ATOM 717 O O . THR A 1 90 ? -2.532 -25.285 3.120 1.00 92.81 90 THR A O 1
ATOM 720 N N . ARG A 1 91 ? -4.151 -23.909 2.408 1.00 91.75 91 ARG A N 1
ATOM 721 C CA . ARG A 1 91 ? -4.576 -24.795 1.309 1.00 91.75 91 ARG A CA 1
ATOM 722 C C . ARG A 1 91 ? -3.453 -25.113 0.329 1.00 91.75 91 ARG A C 1
ATOM 724 O O . ARG A 1 91 ? -3.318 -26.261 -0.069 1.00 91.75 91 ARG A O 1
ATOM 731 N N . LYS A 1 92 ? -2.647 -24.118 -0.058 1.00 89.50 92 LYS A N 1
ATOM 732 C CA . LYS A 1 92 ? -1.510 -24.341 -0.967 1.00 89.50 92 LYS A CA 1
ATOM 733 C C . LYS A 1 92 ? -0.477 -25.296 -0.365 1.00 89.50 92 LYS A C 1
ATOM 735 O O . LYS A 1 92 ? 0.013 -26.162 -1.079 1.00 89.50 92 LYS A O 1
ATOM 740 N N . ALA A 1 93 ? -0.186 -25.162 0.929 1.00 84.38 93 ALA A N 1
ATOM 741 C CA . ALA A 1 93 ? 0.767 -26.022 1.628 1.00 84.38 93 ALA A CA 1
ATOM 742 C C . ALA A 1 93 ? 0.303 -27.487 1.728 1.00 84.38 93 ALA A C 1
ATOM 744 O O . ALA A 1 93 ? 1.130 -28.380 1.618 1.00 84.38 93 ALA A O 1
ATOM 745 N N . TYR A 1 94 ? -1.000 -27.733 1.906 1.00 80.62 94 TYR A N 1
ATOM 746 C CA . TYR A 1 94 ? -1.568 -29.090 1.965 1.00 8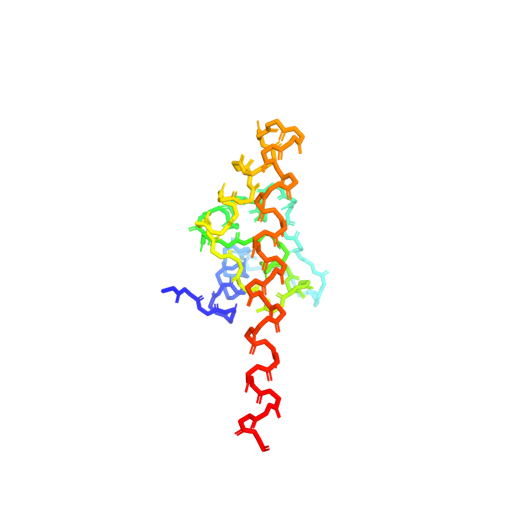0.62 94 TYR A CA 1
ATOM 747 C C . TYR A 1 94 ? -1.916 -29.691 0.595 1.00 80.62 94 TYR A C 1
ATOM 749 O O . TYR A 1 94 ? -2.235 -30.873 0.514 1.00 80.62 94 TYR A O 1
ATOM 757 N N . ALA A 1 95 ? -1.888 -28.890 -0.472 1.00 76.75 95 ALA A N 1
ATOM 758 C CA . ALA A 1 95 ? -2.056 -29.352 -1.849 1.00 76.75 95 ALA A CA 1
ATOM 759 C C . ALA A 1 95 ? -0.729 -29.789 -2.507 1.00 76.75 95 ALA A C 1
ATOM 761 O O . ALA A 1 95 ? -0.721 -30.061 -3.707 1.00 76.75 95 ALA A O 1
ATOM 762 N N . SER A 1 96 ? 0.373 -29.799 -1.744 1.00 55.34 96 SER A N 1
ATOM 763 C CA . SER A 1 96 ? 1.716 -30.216 -2.174 1.00 55.34 96 SER A CA 1
ATOM 764 C C . SER A 1 96 ? 2.103 -31.560 -1.569 1.00 55.34 96 SER A C 1
ATOM 766 O O . SER A 1 96 ? 1.743 -31.787 -0.393 1.00 55.34 96 SER A O 1
#

Sequence (96 aa):
MYSHEQVTKLIWFNAESPKRETPLGNKPSIEVASKMAELLDVSLDYLVGKTDVLLDSKILNRIIEIQKLSADEQKTVFSLLDAFLRDTKTRKAYAS

Radius of gyration: 19.23 Å; chains: 1; bounding box: 42×46×42 Å

Foldseek 3Di:
DDDLVRLVVVVVVVPDDPDDDDPDPPDDDPVVLVVSCVVVQFDSCSSVVVDVDTDGVVNVVVVVVLVVDDPVSNVVVVVVVVVVVVVVVVVVVVVD

pLDDT: mean 78.4, std 16.68, range [40.5, 98.19]